Protein AF-A0A2T0VNR3-F1 (afdb_monomer_lite)

Foldseek 3Di:
DVVVVVVVVPPPPPDPVNVVVVVVVVVVVVVCVVCVCVVPVVVVVVVVVVCVVPVDPVVCCVQVALPHDPVSVVVVVVVVCVVVPDDPPVVVVVVVVCVVVLRPLPDPDDDDDDPDPVLCVVQVAPAPPWDDDPSHTDDHNDDDRSVRVSVVVVD

Structure (mmCIF, N/CA/C/O backbone):
data_AF-A0A2T0VNR3-F1
#
_entry.id   AF-A0A2T0VNR3-F1
#
loop_
_atom_site.group_PDB
_atom_site.id
_atom_site.type_symbol
_atom_site.label_atom_id
_atom_site.label_alt_id
_atom_site.label_comp_id
_atom_site.label_asym_id
_atom_site.label_entity_id
_atom_site.label_seq_id
_atom_site.pdbx_PDB_ins_code
_atom_site.Cartn_x
_atom_site.Cartn_y
_atom_site.Cartn_z
_atom_site.occupancy
_atom_site.B_iso_or_equiv
_atom_site.auth_seq_id
_atom_site.auth_comp_id
_atom_site.auth_asym_id
_atom_site.auth_atom_id
_atom_site.pdbx_PDB_model_num
ATOM 1 N N . MET A 1 1 ? 11.657 0.273 -37.981 1.00 70.56 1 MET A N 1
ATOM 2 C CA . MET A 1 1 ? 12.970 -0.301 -38.361 1.00 70.56 1 MET A CA 1
ATOM 3 C C . MET A 1 1 ? 13.975 0.768 -38.789 1.00 70.56 1 MET A C 1
ATOM 5 O O . MET A 1 1 ? 15.010 0.861 -38.147 1.00 70.56 1 MET A O 1
ATOM 9 N N . VAL A 1 2 ? 13.664 1.631 -39.768 1.00 85.56 2 VAL A N 1
ATOM 10 C CA . VAL A 1 2 ? 14.586 2.692 -40.245 1.00 85.56 2 VAL A CA 1
ATOM 11 C C . VAL A 1 2 ? 15.002 3.688 -39.149 1.00 85.56 2 VAL A C 1
ATOM 13 O O . VAL A 1 2 ? 16.172 4.033 -39.055 1.00 85.56 2 VAL A O 1
ATOM 16 N N . GLY A 1 3 ? 14.084 4.092 -38.261 1.00 84.69 3 GLY A N 1
ATOM 17 C CA . GLY A 1 3 ? 14.415 5.005 -37.154 1.00 84.69 3 GLY A CA 1
ATOM 18 C C . GLY A 1 3 ? 15.414 4.428 -36.141 1.00 84.69 3 GLY A C 1
ATOM 19 O O . GLY A 1 3 ? 16.307 5.135 -35.694 1.00 84.69 3 GLY A O 1
ATOM 20 N N . ILE A 1 4 ? 15.319 3.128 -35.836 1.00 84.38 4 ILE A N 1
ATOM 21 C CA . ILE A 1 4 ? 16.267 2.431 -34.946 1.00 84.38 4 ILE A CA 1
ATOM 22 C C . ILE A 1 4 ? 17.640 2.329 -35.623 1.00 84.38 4 ILE A C 1
ATOM 24 O O . ILE A 1 4 ? 18.663 2.541 -34.982 1.00 84.38 4 ILE A O 1
ATOM 28 N N . PHE A 1 5 ? 17.657 2.070 -36.933 1.00 84.44 5 PHE A N 1
ATOM 29 C CA . PHE A 1 5 ? 18.885 2.012 -37.723 1.00 84.44 5 PHE A CA 1
ATOM 30 C C . PHE A 1 5 ? 19.609 3.367 -37.777 1.00 84.44 5 PHE A C 1
ATOM 32 O O . PHE A 1 5 ? 20.809 3.425 -37.533 1.00 84.44 5 PHE A O 1
ATOM 39 N N . LEU A 1 6 ? 18.884 4.466 -38.018 1.00 83.62 6 LEU A N 1
ATOM 40 C CA . LEU A 1 6 ? 19.458 5.818 -38.014 1.00 83.62 6 LEU A CA 1
ATOM 41 C C . LEU A 1 6 ? 19.982 6.225 -36.634 1.00 83.62 6 LEU A C 1
ATOM 43 O O . LEU A 1 6 ? 21.025 6.863 -36.547 1.00 83.62 6 LEU A O 1
ATOM 47 N N . LEU A 1 7 ? 19.291 5.827 -35.565 1.00 81.81 7 LEU A N 1
ATOM 48 C CA . LEU A 1 7 ? 19.708 6.112 -34.195 1.00 81.81 7 LEU A CA 1
ATOM 49 C C . LEU A 1 7 ? 21.007 5.385 -33.821 1.00 81.81 7 LEU A C 1
ATOM 51 O O . LEU A 1 7 ? 21.867 5.985 -33.188 1.00 81.81 7 LEU A O 1
ATOM 55 N N . ILE A 1 8 ? 21.179 4.129 -34.251 1.00 78.31 8 ILE A N 1
ATOM 56 C CA . ILE A 1 8 ? 22.433 3.376 -34.070 1.00 78.31 8 ILE A CA 1
ATOM 57 C C . ILE A 1 8 ? 23.551 3.955 -34.949 1.00 78.31 8 ILE A C 1
ATOM 59 O O . ILE A 1 8 ? 24.684 4.060 -34.494 1.00 78.31 8 ILE A O 1
ATOM 63 N N . TYR A 1 9 ? 23.241 4.370 -36.180 1.00 79.38 9 TYR A N 1
ATOM 64 C CA . TYR A 1 9 ? 24.220 4.949 -37.105 1.00 79.38 9 TYR A CA 1
ATOM 65 C C . TYR A 1 9 ? 24.749 6.319 -36.646 1.00 79.38 9 TYR A C 1
ATOM 67 O O . TYR A 1 9 ? 25.930 6.608 -36.802 1.00 79.38 9 TYR A O 1
ATOM 75 N N . PHE A 1 10 ? 23.891 7.162 -36.060 1.00 79.19 10 PHE A N 1
ATOM 76 C CA . PHE A 1 10 ? 24.286 8.456 -35.487 1.00 79.19 10 PHE A CA 1
ATOM 77 C C . PHE A 1 10 ? 24.849 8.359 -34.065 1.00 79.19 10 PHE A C 1
ATOM 79 O O . PHE A 1 10 ? 25.271 9.373 -33.505 1.00 79.19 10 PHE A O 1
ATOM 86 N N . LEU A 1 11 ? 24.863 7.167 -33.465 1.00 75.75 11 LEU A N 1
ATOM 87 C CA . LEU A 1 11 ? 25.447 6.968 -32.150 1.00 75.75 11 LEU A CA 1
ATOM 88 C C . LEU A 1 11 ? 26.980 7.066 -32.275 1.00 75.75 11 LEU A C 1
ATOM 90 O O . LEU A 1 11 ? 27.561 6.301 -33.045 1.00 75.75 11 LEU A O 1
ATOM 94 N N . PRO A 1 12 ? 27.662 7.965 -31.537 1.00 71.88 12 PRO A N 1
ATOM 95 C CA . PRO A 1 12 ? 29.114 8.154 -31.617 1.00 71.88 12 PRO A CA 1
ATOM 96 C C . PRO A 1 12 ? 29.876 7.040 -30.873 1.00 71.88 12 PRO A C 1
ATOM 98 O O . PRO A 1 12 ? 30.734 7.305 -30.024 1.00 71.88 12 PRO A O 1
ATOM 101 N N . ALA A 1 13 ? 29.531 5.787 -31.176 1.00 64.69 13 ALA A N 1
ATOM 102 C CA . ALA A 1 13 ? 30.180 4.585 -30.677 1.00 64.69 13 ALA A CA 1
ATOM 103 C C . ALA A 1 13 ? 31.635 4.545 -31.170 1.00 64.69 13 ALA A C 1
ATOM 105 O O . ALA A 1 13 ? 31.892 4.720 -32.362 1.00 64.69 13 ALA A O 1
ATOM 106 N N . GLY A 1 14 ? 32.591 4.361 -30.253 1.00 68.44 14 GLY A N 1
ATOM 107 C CA . GLY A 1 14 ? 34.026 4.398 -30.559 1.00 68.44 14 GLY A CA 1
ATOM 108 C C . GLY A 1 14 ? 34.701 5.758 -30.344 1.00 68.44 14 GLY A C 1
ATOM 109 O O . GLY A 1 14 ? 35.900 5.897 -30.588 1.00 68.44 14 GLY A O 1
ATOM 110 N N . THR A 1 15 ? 33.973 6.776 -29.869 1.00 74.69 15 THR A N 1
ATOM 111 C CA . THR A 1 15 ? 34.617 7.967 -29.300 1.00 74.69 15 THR A CA 1
ATOM 112 C C . THR A 1 15 ? 34.963 7.701 -27.838 1.00 74.69 15 THR A C 1
ATOM 114 O O . THR A 1 15 ? 34.107 7.283 -27.060 1.00 74.69 15 THR A O 1
ATOM 117 N N . ALA A 1 16 ? 36.193 8.027 -27.421 1.00 75.94 16 ALA A N 1
ATOM 118 C CA . ALA A 1 16 ? 36.640 7.816 -26.039 1.00 75.94 16 ALA A CA 1
ATOM 119 C C . ALA A 1 16 ? 35.690 8.443 -24.998 1.00 75.94 16 ALA A C 1
ATOM 121 O O . ALA A 1 16 ? 35.574 7.956 -23.881 1.00 75.94 16 ALA A O 1
ATOM 122 N N . ARG A 1 17 ? 34.971 9.514 -25.354 1.00 77.06 17 ARG A N 1
ATOM 123 C CA . ARG A 1 17 ? 33.990 10.159 -24.475 1.00 77.06 17 ARG A CA 1
ATOM 124 C C . ARG A 1 17 ? 32.708 9.337 -24.297 1.00 77.06 17 ARG A C 1
ATOM 126 O O . ARG A 1 17 ? 32.184 9.298 -23.188 1.00 77.06 17 ARG A O 1
ATOM 133 N N . PHE A 1 18 ? 32.200 8.713 -25.359 1.00 80.56 18 PHE A N 1
ATOM 134 C CA . PHE A 1 18 ? 30.985 7.899 -25.301 1.00 80.56 18 PHE A CA 1
ATOM 135 C C . PHE A 1 18 ? 31.250 6.570 -24.591 1.00 80.56 18 PHE A C 1
ATOM 137 O O . PHE A 1 18 ? 30.501 6.201 -23.690 1.00 80.56 18 PHE A O 1
ATOM 144 N N . ASP A 1 19 ? 32.369 5.918 -24.910 1.00 80.69 19 ASP A N 1
ATOM 145 C CA . ASP A 1 19 ? 32.725 4.628 -24.317 1.00 80.69 19 ASP A CA 1
ATOM 146 C C . ASP A 1 19 ? 32.965 4.755 -22.804 1.00 80.69 19 ASP A C 1
ATOM 148 O O . ASP A 1 19 ? 32.436 3.960 -22.028 1.00 80.69 19 ASP A O 1
ATOM 152 N N . ASN A 1 20 ? 33.664 5.810 -22.360 1.00 82.50 20 ASN A N 1
ATOM 153 C CA . ASN A 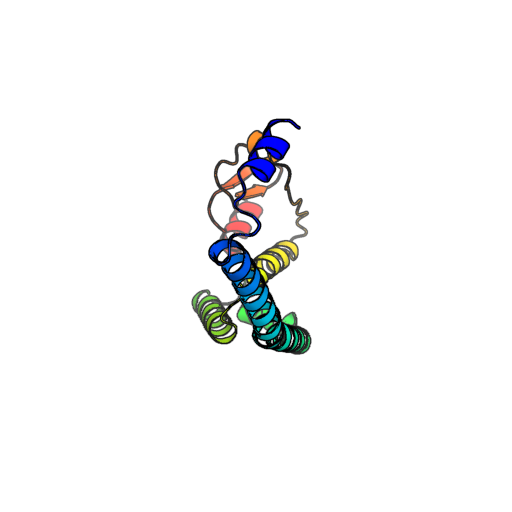1 20 ? 33.837 6.084 -20.930 1.00 82.50 20 ASN A CA 1
ATOM 154 C C . ASN A 1 20 ? 32.507 6.430 -20.238 1.00 82.50 20 ASN A C 1
ATOM 156 O O . ASN A 1 20 ? 32.267 5.953 -19.135 1.00 82.50 20 ASN A O 1
ATOM 160 N N . ALA A 1 21 ? 31.612 7.199 -20.870 1.00 82.31 21 ALA A N 1
ATOM 161 C CA . ALA A 1 21 ? 30.313 7.539 -20.278 1.00 82.31 21 ALA A CA 1
ATOM 162 C C . ALA A 1 21 ? 29.412 6.306 -20.079 1.00 82.31 21 ALA A C 1
ATOM 164 O O . ALA A 1 21 ? 28.747 6.182 -19.049 1.00 82.31 21 ALA A O 1
ATOM 165 N N . VAL A 1 22 ? 29.413 5.377 -21.041 1.00 84.88 22 VAL A N 1
ATOM 166 C CA . VAL A 1 22 ? 28.673 4.112 -20.934 1.00 84.88 22 VAL A CA 1
ATOM 167 C C . VAL A 1 22 ? 29.272 3.229 -19.837 1.00 84.88 22 VAL A C 1
ATOM 169 O O . VAL A 1 22 ? 28.529 2.690 -19.014 1.00 84.88 22 VAL A O 1
ATOM 172 N N . LEU A 1 23 ? 30.603 3.116 -19.775 1.00 84.69 23 LEU A N 1
ATOM 173 C CA . LEU A 1 23 ? 31.283 2.309 -18.760 1.00 84.69 23 LEU A CA 1
ATOM 174 C C . LEU A 1 23 ? 31.044 2.850 -17.341 1.00 84.69 23 LEU A C 1
ATOM 176 O O . LEU A 1 23 ? 30.742 2.077 -16.432 1.00 84.69 23 LEU A O 1
ATOM 180 N N . GLU A 1 24 ? 31.128 4.171 -17.157 1.00 85.00 24 GLU A N 1
ATOM 181 C CA . GLU A 1 24 ? 30.885 4.842 -15.876 1.00 85.00 24 GLU A CA 1
ATOM 182 C C . GLU A 1 24 ? 29.430 4.650 -15.422 1.00 85.00 24 GLU A C 1
ATOM 184 O O . GLU A 1 24 ? 29.177 4.329 -14.261 1.00 85.00 24 GLU A O 1
ATOM 189 N N . GLY A 1 25 ? 28.467 4.757 -16.347 1.00 85.62 25 GLY A N 1
ATOM 190 C CA . GLY A 1 25 ? 27.046 4.528 -16.070 1.00 85.62 25 GLY A CA 1
ATOM 191 C C . GLY A 1 25 ? 26.744 3.099 -15.607 1.00 85.62 25 GLY A C 1
ATOM 192 O O . GLY A 1 25 ? 26.002 2.893 -14.640 1.00 85.62 25 GLY A O 1
ATOM 193 N N . ILE A 1 26 ? 27.364 2.102 -16.243 1.00 85.44 26 ILE A N 1
ATOM 194 C CA . ILE A 1 26 ? 27.248 0.696 -15.831 1.00 85.44 26 ILE A CA 1
ATOM 195 C C . ILE A 1 26 ? 27.902 0.484 -14.458 1.00 85.44 26 ILE A C 1
ATOM 197 O O . ILE A 1 26 ? 27.324 -0.181 -13.597 1.00 85.44 26 ILE A O 1
ATOM 201 N N . ARG A 1 27 ? 29.072 1.087 -14.214 1.00 82.56 27 ARG A N 1
ATOM 202 C CA . ARG A 1 27 ? 29.806 0.965 -12.945 1.00 82.56 27 ARG A CA 1
ATOM 203 C C . ARG A 1 27 ? 29.054 1.599 -11.771 1.00 82.56 27 ARG A C 1
ATOM 205 O O . ARG A 1 27 ? 28.981 0.993 -10.704 1.00 82.56 27 ARG A O 1
ATOM 212 N N . LEU A 1 28 ? 28.433 2.759 -11.986 1.00 82.06 28 LEU A N 1
ATOM 213 C CA . LEU A 1 28 ? 27.539 3.421 -11.031 1.00 82.06 28 LEU A CA 1
ATOM 214 C C . LEU A 1 28 ? 26.312 2.568 -10.714 1.00 82.06 28 LEU A C 1
ATOM 216 O O . LEU A 1 28 ? 25.975 2.402 -9.546 1.00 82.06 28 LEU A O 1
ATOM 220 N N . THR A 1 29 ? 25.676 1.990 -11.736 1.00 82.06 29 THR A N 1
ATOM 221 C CA . THR A 1 29 ? 24.489 1.139 -11.556 1.00 82.06 29 THR A CA 1
ATOM 222 C C . THR A 1 29 ? 24.832 -0.137 -10.789 1.00 82.06 29 THR A C 1
ATOM 224 O O . THR A 1 29 ? 24.082 -0.541 -9.906 1.00 82.06 29 THR A O 1
ATOM 227 N N . HIS A 1 30 ? 25.983 -0.753 -11.073 1.00 83.00 30 HIS A N 1
ATOM 228 C CA . HIS A 1 30 ? 26.460 -1.931 -10.349 1.00 83.00 30 HIS A CA 1
ATOM 229 C C . HIS A 1 30 ? 26.781 -1.613 -8.883 1.00 83.00 30 HIS A C 1
ATOM 231 O O . HIS A 1 30 ? 26.332 -2.327 -7.989 1.00 83.00 30 HIS A O 1
ATOM 237 N N . CYS A 1 31 ? 27.509 -0.520 -8.630 1.00 73.56 31 CYS A N 1
ATOM 238 C CA . CYS A 1 31 ? 27.818 -0.056 -7.276 1.00 73.56 31 CYS A CA 1
ATOM 239 C C . CYS A 1 31 ? 26.531 0.253 -6.493 1.00 73.56 31 CYS A C 1
ATOM 241 O O . CYS A 1 31 ? 26.332 -0.248 -5.391 1.00 73.56 31 CYS A O 1
ATOM 243 N N . TYR A 1 32 ? 25.597 0.978 -7.114 1.00 76.38 32 TYR A N 1
ATOM 244 C CA . TYR A 1 32 ? 24.294 1.273 -6.528 1.00 76.38 32 TYR A CA 1
ATOM 245 C C . TYR A 1 32 ? 23.492 0.001 -6.240 1.00 76.38 32 TYR A C 1
ATOM 247 O O . TYR A 1 32 ? 22.938 -0.126 -5.159 1.00 76.38 32 TYR A O 1
ATOM 255 N N . ALA A 1 33 ? 23.443 -0.964 -7.161 1.00 76.25 33 ALA A N 1
ATOM 256 C CA . ALA A 1 33 ? 22.712 -2.211 -6.951 1.00 76.25 33 ALA A CA 1
ATOM 257 C C . ALA A 1 33 ? 23.297 -3.043 -5.798 1.00 76.25 33 ALA A C 1
ATOM 259 O O . ALA A 1 33 ? 22.533 -3.587 -5.002 1.00 76.25 33 ALA A O 1
ATOM 260 N N . GLN A 1 34 ? 24.627 -3.115 -5.666 1.00 79.88 34 GLN A N 1
ATOM 261 C CA . GLN A 1 34 ? 25.268 -3.816 -4.549 1.00 79.88 34 GLN A CA 1
ATOM 262 C C . GLN A 1 34 ? 24.960 -3.143 -3.207 1.00 79.88 34 GLN A C 1
ATOM 264 O O . GLN A 1 34 ? 24.519 -3.805 -2.269 1.00 79.88 34 GLN A O 1
ATOM 269 N N . GLU A 1 35 ? 25.133 -1.826 -3.135 1.00 78.62 35 GLU A N 1
ATOM 270 C CA . GLU A 1 35 ? 24.961 -1.058 -1.902 1.00 78.62 35 GLU A CA 1
ATOM 271 C C . GLU A 1 35 ? 23.472 -0.976 -1.498 1.00 78.62 35 GLU A C 1
ATOM 273 O O . GLU A 1 35 ? 23.107 -1.198 -0.344 1.00 78.62 35 GLU A O 1
ATOM 278 N N . HIS A 1 36 ? 22.575 -0.735 -2.461 1.00 77.19 36 HIS A N 1
ATOM 279 C CA . HIS A 1 36 ? 21.144 -0.521 -2.223 1.00 77.19 36 HIS A CA 1
ATOM 280 C C . HIS A 1 36 ? 20.400 -1.805 -1.832 1.00 77.19 36 HIS A C 1
ATOM 282 O O . HIS A 1 36 ? 19.509 -1.767 -0.981 1.00 77.19 36 HIS A O 1
ATOM 288 N N . VAL A 1 37 ? 20.774 -2.960 -2.397 1.00 76.75 37 VAL A N 1
ATOM 289 C CA . VAL A 1 37 ? 20.193 -4.250 -1.991 1.00 76.75 37 VAL A CA 1
ATOM 290 C C . VAL A 1 37 ? 20.594 -4.584 -0.554 1.00 76.75 37 VAL A C 1
ATOM 292 O O . VAL A 1 37 ? 19.750 -4.998 0.235 1.00 76.75 37 VAL A O 1
ATOM 295 N N . ILE A 1 38 ? 21.847 -4.347 -0.170 1.00 77.75 38 ILE A N 1
ATOM 296 C CA . ILE A 1 38 ? 22.326 -4.682 1.176 1.00 77.75 38 ILE A CA 1
ATOM 297 C C . ILE A 1 38 ? 21.754 -3.717 2.225 1.00 77.75 38 ILE A C 1
ATOM 299 O O . ILE A 1 38 ? 21.254 -4.162 3.258 1.00 77.75 38 ILE A O 1
ATOM 303 N N . LEU A 1 39 ? 21.772 -2.408 1.956 1.00 76.50 39 LEU A N 1
ATOM 304 C CA . LEU A 1 39 ? 21.372 -1.385 2.929 1.00 76.50 39 LEU A CA 1
ATOM 305 C C . LEU A 1 39 ? 19.859 -1.227 3.099 1.00 76.50 39 LEU A C 1
ATOM 307 O O . LEU A 1 39 ? 19.435 -0.712 4.129 1.00 76.50 39 LEU A O 1
ATOM 311 N N . CYS A 1 40 ? 19.038 -1.629 2.123 1.00 77.31 40 CYS A N 1
ATOM 312 C CA . CYS A 1 40 ? 17.586 -1.420 2.176 1.00 77.31 40 CYS A CA 1
ATOM 313 C C . CYS A 1 40 ? 16.803 -2.732 2.316 1.00 77.31 40 CYS A C 1
ATOM 315 O O . CYS A 1 40 ? 15.908 -2.836 3.155 1.00 77.31 40 CYS A O 1
ATOM 317 N N . LEU A 1 41 ? 17.155 -3.761 1.541 1.00 77.31 41 LEU A N 1
ATOM 318 C CA . LEU A 1 41 ? 16.373 -4.997 1.464 1.00 77.31 41 LEU A CA 1
ATOM 319 C C . LEU A 1 41 ? 16.529 -5.845 2.734 1.00 77.31 41 LEU A C 1
ATOM 321 O O . LEU A 1 41 ? 15.536 -6.308 3.292 1.00 77.31 41 LEU A O 1
ATOM 325 N N . LEU A 1 42 ? 17.760 -5.998 3.231 1.00 81.75 42 LEU A N 1
ATOM 326 C CA . LEU A 1 42 ? 18.047 -6.757 4.450 1.00 81.75 42 LEU A CA 1
ATOM 327 C C . LEU A 1 42 ? 17.348 -6.177 5.699 1.00 81.75 42 LEU A C 1
ATOM 329 O O . LEU A 1 42 ? 16.632 -6.933 6.364 1.00 81.75 42 LEU A O 1
ATOM 333 N N . PRO A 1 43 ? 17.466 -4.870 6.025 1.00 80.12 43 PRO A N 1
ATOM 334 C CA . PRO A 1 43 ? 16.729 -4.309 7.154 1.00 80.12 43 PRO A CA 1
ATOM 335 C C . PRO A 1 43 ? 15.216 -4.317 6.925 1.00 80.12 43 PRO A C 1
ATOM 337 O O . PRO A 1 43 ? 14.477 -4.591 7.866 1.00 80.12 43 PRO A O 1
ATOM 340 N N . ALA A 1 44 ? 14.731 -4.098 5.697 1.00 78.94 44 ALA A N 1
ATOM 341 C CA . ALA A 1 44 ? 13.298 -4.161 5.412 1.00 78.94 44 ALA A CA 1
ATOM 342 C C . ALA A 1 44 ? 12.708 -5.555 5.686 1.00 78.94 44 ALA A C 1
ATOM 344 O O . ALA A 1 44 ? 11.665 -5.655 6.332 1.00 78.94 44 ALA A O 1
ATOM 345 N N . PHE A 1 45 ? 13.377 -6.631 5.257 1.00 81.44 45 PHE A N 1
ATOM 346 C CA . PHE A 1 45 ? 12.926 -8.000 5.529 1.00 81.44 45 PHE A CA 1
ATOM 347 C C . PHE A 1 45 ? 13.024 -8.370 7.011 1.00 81.44 45 PHE A C 1
ATOM 349 O O . PHE A 1 45 ? 12.114 -9.015 7.535 1.00 81.44 45 PHE A O 1
ATOM 356 N N . LEU A 1 46 ? 14.075 -7.923 7.705 1.00 81.19 46 LEU A N 1
ATOM 357 C CA . LEU A 1 46 ? 14.220 -8.133 9.145 1.00 81.19 46 LEU A CA 1
ATOM 358 C C . LEU A 1 46 ? 13.091 -7.445 9.929 1.00 81.19 46 LEU A C 1
ATOM 360 O O . LEU A 1 46 ? 12.468 -8.060 10.794 1.00 81.19 46 LEU A O 1
ATOM 364 N N . ILE A 1 47 ? 12.785 -6.189 9.592 1.00 80.44 47 ILE A N 1
ATOM 365 C CA . ILE A 1 47 ? 11.706 -5.414 10.213 1.00 80.44 47 ILE A CA 1
ATOM 366 C C . ILE A 1 47 ? 10.346 -6.036 9.889 1.00 80.44 47 ILE A C 1
ATOM 368 O O . ILE A 1 47 ? 9.529 -6.209 10.789 1.00 80.44 47 ILE A O 1
ATOM 372 N N . ALA A 1 48 ? 10.103 -6.427 8.636 1.00 75.31 48 ALA A N 1
ATOM 373 C CA . ALA A 1 48 ? 8.860 -7.084 8.241 1.00 75.31 48 ALA A CA 1
ATOM 374 C C . ALA A 1 48 ? 8.645 -8.409 8.995 1.00 75.31 48 ALA A C 1
ATOM 376 O O . ALA A 1 48 ? 7.541 -8.670 9.472 1.00 75.31 48 ALA A O 1
ATOM 377 N N . GLY A 1 49 ? 9.702 -9.212 9.161 1.00 80.38 49 GLY A N 1
ATOM 378 C CA . GLY A 1 49 ? 9.669 -10.442 9.953 1.00 80.38 49 GLY A CA 1
ATOM 379 C C . GLY A 1 49 ? 9.396 -10.183 11.437 1.00 80.38 49 GLY A C 1
ATOM 380 O O . GLY A 1 49 ? 8.547 -10.845 12.031 1.00 80.38 49 GLY A O 1
ATOM 381 N N . ALA A 1 50 ? 10.045 -9.173 12.024 1.00 78.38 50 ALA A N 1
ATOM 382 C CA . ALA A 1 50 ? 9.787 -8.766 13.403 1.00 78.38 50 ALA A CA 1
ATOM 383 C C . ALA A 1 50 ? 8.337 -8.287 13.584 1.00 78.38 50 ALA A C 1
ATOM 385 O O . ALA A 1 50 ? 7.643 -8.731 14.494 1.00 78.38 50 ALA A O 1
ATOM 386 N N . MET A 1 51 ? 7.824 -7.449 12.684 1.00 74.62 51 MET A N 1
ATOM 387 C CA . MET A 1 51 ? 6.425 -7.025 12.728 1.00 74.62 51 MET A CA 1
ATOM 388 C C . MET A 1 51 ? 5.469 -8.215 12.603 1.00 74.62 51 MET A C 1
ATOM 390 O O . MET A 1 51 ? 4.513 -8.296 13.365 1.00 74.62 51 MET A O 1
ATOM 394 N N . ALA A 1 52 ? 5.728 -9.171 11.712 1.00 71.62 52 ALA A N 1
ATOM 395 C CA . ALA A 1 52 ? 4.889 -10.361 11.578 1.00 71.62 52 ALA A CA 1
ATOM 396 C C . ALA A 1 52 ? 4.863 -11.227 12.853 1.00 71.62 52 ALA A C 1
ATOM 398 O O . ALA A 1 52 ? 3.819 -11.786 13.184 1.00 71.62 52 ALA A O 1
ATOM 399 N N . ALA A 1 53 ? 5.978 -11.312 13.586 1.00 78.56 53 ALA A N 1
ATOM 400 C CA . ALA A 1 53 ? 6.060 -12.072 14.833 1.00 78.56 53 ALA A CA 1
ATOM 401 C C . ALA A 1 53 ? 5.428 -11.342 16.035 1.00 78.56 53 ALA A C 1
ATOM 403 O O . ALA A 1 53 ? 4.812 -11.980 16.887 1.00 78.56 53 ALA A O 1
ATOM 404 N N . TYR A 1 54 ? 5.571 -10.015 16.111 1.00 71.50 54 TYR A N 1
ATOM 405 C CA . TYR A 1 54 ? 5.155 -9.223 17.277 1.00 71.50 54 TYR A CA 1
ATOM 406 C C . TYR A 1 54 ? 3.767 -8.578 17.143 1.00 71.50 54 TYR A C 1
ATOM 408 O O . TYR A 1 54 ? 3.152 -8.234 18.154 1.00 71.50 54 TYR A O 1
ATOM 416 N N . LEU A 1 55 ? 3.230 -8.419 15.929 1.00 70.12 55 LEU A N 1
ATOM 417 C CA . LEU A 1 55 ? 1.937 -7.771 15.710 1.00 70.12 55 LEU A CA 1
ATOM 418 C C . LEU A 1 55 ? 0.788 -8.791 15.777 1.00 70.12 55 LEU A C 1
ATOM 420 O O . LEU A 1 55 ? 0.276 -9.279 14.768 1.00 70.12 55 LEU A O 1
ATOM 424 N N . SER A 1 56 ? 0.348 -9.104 16.997 1.00 67.25 56 SER A N 1
ATOM 425 C CA . SER A 1 56 ? -0.840 -9.933 17.210 1.00 67.25 56 SER A CA 1
ATOM 426 C C . SER A 1 56 ? -2.113 -9.166 16.825 1.00 67.25 56 SER A C 1
ATOM 428 O O . SER A 1 56 ? -2.272 -7.978 17.113 1.00 67.25 56 SER A O 1
ATOM 430 N N . GLN A 1 57 ? -3.061 -9.846 16.174 1.00 62.06 57 GLN A N 1
ATOM 431 C CA . GLN A 1 57 ? -4.327 -9.237 15.738 1.00 62.06 57 GLN A CA 1
ATOM 432 C C . GLN A 1 57 ? -5.118 -8.620 16.907 1.00 62.06 57 GLN A C 1
ATOM 434 O O . GLN A 1 57 ? -5.819 -7.630 16.717 1.00 62.06 57 GLN A O 1
ATOM 439 N N . GLY A 1 58 ? -4.959 -9.159 18.122 1.00 66.81 58 GLY A N 1
ATOM 440 C CA . GLY A 1 58 ? -5.569 -8.619 19.339 1.00 66.81 58 GLY A CA 1
ATOM 441 C C . GLY A 1 58 ? -5.003 -7.259 19.759 1.00 66.81 58 GLY A C 1
ATOM 442 O O . GLY A 1 58 ? -5.773 -6.367 20.107 1.00 66.81 58 GLY A O 1
ATOM 443 N N . ALA A 1 59 ? -3.685 -7.053 19.659 1.00 68.56 59 ALA A N 1
ATOM 444 C CA . ALA A 1 59 ? -3.062 -5.765 19.975 1.00 68.56 59 ALA A CA 1
ATOM 445 C C . ALA A 1 59 ? -3.480 -4.668 18.980 1.00 68.56 59 ALA A C 1
ATOM 447 O O . ALA A 1 59 ? -3.733 -3.530 19.374 1.00 68.56 59 ALA A O 1
ATOM 448 N N . VAL A 1 60 ? -3.637 -5.025 17.700 1.00 67.69 60 VAL A N 1
ATOM 449 C CA . VAL A 1 60 ? -4.149 -4.104 16.673 1.00 67.69 60 VAL A CA 1
ATOM 450 C C . VAL A 1 60 ? -5.586 -3.688 16.990 1.00 67.69 60 VAL A C 1
ATOM 452 O O . VAL A 1 60 ? -5.897 -2.505 16.934 1.00 67.69 60 VAL A O 1
ATOM 455 N N . MET A 1 61 ? -6.455 -4.615 17.399 1.00 67.81 61 MET A N 1
ATOM 456 C CA . MET A 1 61 ? -7.839 -4.272 17.753 1.00 67.81 61 MET A CA 1
ATOM 457 C C . MET A 1 61 ? -7.959 -3.481 19.065 1.00 67.81 61 MET A C 1
ATOM 459 O O . MET A 1 61 ? -8.918 -2.732 19.222 1.00 67.81 61 MET A O 1
ATOM 463 N N . HIS A 1 62 ? -6.999 -3.592 19.986 1.00 71.69 62 HIS A N 1
ATOM 464 C CA . HIS A 1 62 ? -7.004 -2.799 21.219 1.00 71.69 62 HIS A CA 1
ATOM 465 C C . HIS A 1 62 ? -6.661 -1.320 20.972 1.00 71.69 62 HIS A C 1
ATOM 467 O O . HIS A 1 62 ? -7.327 -0.438 21.508 1.00 71.69 62 HIS A O 1
ATOM 473 N N . TYR A 1 63 ? -5.655 -1.038 20.135 1.00 67.88 63 TYR A N 1
ATOM 474 C CA . TYR A 1 63 ? -5.169 0.331 19.905 1.00 67.88 63 TYR A CA 1
ATOM 475 C C . TYR A 1 63 ? -5.703 0.999 18.628 1.00 67.88 63 TYR A C 1
ATOM 477 O O . TYR A 1 63 ? -5.769 2.225 18.566 1.00 67.88 63 TYR A O 1
ATOM 485 N N . LEU A 1 64 ? -6.071 0.215 17.611 1.00 66.44 64 LEU A N 1
ATOM 486 C CA . LEU A 1 64 ? -6.591 0.672 16.311 1.00 66.44 64 LEU A CA 1
ATOM 487 C C . LEU A 1 64 ? -8.033 0.191 16.042 1.00 66.44 64 LEU A C 1
ATOM 489 O O . LEU A 1 64 ? -8.560 0.418 14.953 1.00 66.44 64 LEU A O 1
ATOM 493 N N . GLY A 1 65 ? -8.676 -0.490 16.995 1.00 64.38 65 GLY A N 1
ATOM 494 C CA . GLY A 1 65 ? -10.061 -0.941 16.850 1.00 64.38 65 GLY A CA 1
ATOM 495 C C . GLY A 1 65 ? -11.093 0.194 16.930 1.00 64.38 65 GLY A C 1
ATOM 496 O O . GLY A 1 65 ? -10.772 1.308 17.340 1.00 64.38 65 GLY A O 1
ATOM 497 N N . PRO A 1 66 ? -12.365 -0.090 16.600 1.00 63.50 66 PRO A N 1
ATOM 498 C CA . PRO A 1 66 ? -13.454 0.900 16.567 1.00 63.50 66 PRO A CA 1
ATOM 499 C C . PRO A 1 66 ? -13.803 1.506 17.933 1.00 63.50 66 PRO A C 1
ATOM 501 O O . PRO A 1 66 ? -14.455 2.541 17.996 1.00 63.50 66 PRO A O 1
ATOM 504 N N . ALA A 1 67 ? -13.405 0.854 19.028 1.00 64.75 67 ALA A N 1
ATOM 505 C CA . ALA A 1 67 ? -13.615 1.344 20.387 1.00 64.75 67 ALA A CA 1
ATOM 506 C C . ALA A 1 67 ? -12.444 2.208 20.902 1.00 64.75 67 ALA A C 1
ATOM 508 O O . ALA A 1 67 ? -12.531 2.757 22.000 1.00 64.75 67 ALA A O 1
ATOM 509 N N . ALA A 1 68 ? -11.344 2.322 20.145 1.00 69.44 68 ALA A N 1
ATOM 510 C CA . ALA A 1 68 ? -10.173 3.082 20.563 1.00 69.44 68 ALA A CA 1
ATOM 511 C C . ALA A 1 68 ? -10.377 4.590 20.317 1.00 69.44 68 ALA A C 1
ATOM 513 O O . ALA A 1 68 ? -10.827 4.993 19.240 1.00 69.44 68 ALA A O 1
ATOM 514 N N . PRO A 1 69 ? -10.023 5.463 21.277 1.00 71.38 69 PRO A N 1
ATOM 515 C CA . PRO A 1 69 ? -10.162 6.899 21.090 1.00 71.38 69 PRO A CA 1
ATOM 516 C C . PRO A 1 69 ? -9.230 7.395 19.974 1.00 71.38 69 PRO A C 1
ATOM 518 O O . PRO A 1 69 ? -8.025 7.135 19.979 1.00 71.38 69 PRO A O 1
ATOM 521 N N . LYS A 1 70 ? -9.792 8.180 19.044 1.00 66.94 70 LYS A N 1
ATOM 522 C CA . LYS A 1 70 ? -9.122 8.794 17.877 1.00 66.94 70 LYS A CA 1
ATOM 523 C C . LYS A 1 70 ? -7.703 9.334 18.142 1.00 66.94 70 LYS A C 1
ATOM 525 O O . LYS A 1 70 ? -6.820 9.031 17.339 1.00 66.94 70 LYS A O 1
ATOM 530 N N . PRO A 1 71 ? -7.425 10.079 19.234 1.00 75.38 71 PRO A N 1
ATOM 531 C CA . PRO A 1 71 ? -6.071 10.571 19.503 1.00 75.38 71 PRO A CA 1
ATOM 532 C C . PRO A 1 71 ? -5.054 9.461 19.809 1.00 75.38 71 PRO A C 1
ATOM 534 O O . PRO A 1 71 ? -3.891 9.597 19.441 1.00 75.38 71 PRO A O 1
ATOM 537 N N . VAL A 1 72 ? -5.466 8.351 20.429 1.00 77.94 72 VAL A N 1
ATOM 538 C CA . VAL A 1 72 ? -4.570 7.227 20.753 1.00 77.94 72 VAL A CA 1
ATOM 539 C C . VAL A 1 72 ? -4.231 6.435 19.495 1.00 77.94 72 VAL A C 1
ATOM 541 O O . VAL A 1 72 ? -3.059 6.153 19.249 1.00 77.94 72 VAL A O 1
ATOM 544 N N . ALA A 1 73 ? -5.227 6.163 18.650 1.00 70.50 73 ALA A N 1
ATOM 545 C CA . ALA A 1 73 ? -5.006 5.519 17.358 1.00 70.50 73 ALA A CA 1
ATOM 546 C C . ALA A 1 73 ? -4.097 6.373 16.454 1.00 70.50 73 ALA A C 1
ATOM 548 O O . ALA A 1 73 ? -3.165 5.856 15.837 1.00 70.50 73 ALA A O 1
ATOM 549 N N . PHE A 1 74 ? -4.316 7.693 16.424 1.00 75.62 74 PHE A N 1
ATOM 550 C CA . PHE A 1 74 ? -3.504 8.619 15.633 1.00 75.62 74 PHE A CA 1
ATOM 551 C C . PHE A 1 74 ? -2.074 8.764 16.170 1.00 75.62 74 PHE A C 1
ATOM 553 O O . PHE A 1 74 ? -1.117 8.765 15.391 1.00 75.62 74 PHE A O 1
ATOM 560 N N . GLY A 1 75 ? -1.910 8.838 17.494 1.00 79.62 75 GLY A N 1
ATOM 561 C CA . GLY A 1 75 ? -0.601 8.889 18.141 1.00 79.62 75 GLY A CA 1
ATOM 562 C C . GLY A 1 75 ? 0.200 7.619 17.879 1.00 79.62 75 GLY A C 1
ATOM 563 O O . GLY A 1 75 ? 1.346 7.686 17.441 1.00 79.62 75 GLY A O 1
ATOM 564 N N . MET A 1 76 ? -0.429 6.456 18.039 1.00 76.88 76 MET A N 1
ATOM 565 C CA . MET A 1 76 ? 0.232 5.176 17.811 1.00 76.88 76 MET A CA 1
ATOM 566 C C . MET A 1 76 ? 0.569 4.945 16.332 1.00 76.88 76 MET A C 1
ATOM 568 O O . MET A 1 76 ? 1.666 4.480 16.027 1.00 76.88 76 MET A O 1
ATOM 572 N N . ALA A 1 77 ? -0.308 5.342 15.405 1.00 71.12 77 ALA A N 1
ATOM 573 C CA . ALA A 1 77 ? -0.019 5.299 13.972 1.00 71.12 77 ALA A CA 1
ATOM 574 C C . ALA A 1 77 ? 1.143 6.231 13.584 1.00 71.12 77 ALA A C 1
ATOM 576 O O . ALA A 1 77 ? 2.000 5.851 12.786 1.00 71.12 77 ALA A O 1
ATOM 577 N N . SER A 1 78 ? 1.210 7.427 14.175 1.00 73.75 78 SER A N 1
ATOM 578 C CA . SER A 1 78 ? 2.276 8.400 13.908 1.00 73.75 78 SER A CA 1
ATOM 579 C C . SER A 1 78 ? 3.621 7.941 14.468 1.00 73.75 78 SER A C 1
ATOM 581 O O . SER A 1 78 ? 4.622 7.993 13.761 1.00 73.75 78 SER A O 1
ATOM 583 N N . VAL A 1 79 ? 3.646 7.421 15.698 1.00 76.56 79 VAL A N 1
ATOM 584 C CA . VAL A 1 79 ? 4.863 6.894 16.335 1.00 76.56 79 VAL A CA 1
ATOM 585 C C . VAL A 1 79 ? 5.349 5.630 15.624 1.00 76.56 79 VAL A C 1
ATOM 587 O O . VAL A 1 79 ? 6.536 5.509 15.344 1.00 76.56 79 VAL A O 1
ATOM 590 N N . SER A 1 80 ? 4.445 4.724 15.239 1.00 74.25 80 SER A N 1
ATOM 591 C CA . SER A 1 80 ? 4.801 3.532 14.459 1.00 74.25 80 SER A CA 1
ATOM 592 C C . SER A 1 80 ? 5.356 3.899 13.079 1.00 74.25 80 SER A C 1
ATOM 594 O O . SER A 1 80 ? 6.370 3.345 12.660 1.00 74.25 80 SER A O 1
ATOM 596 N N . ARG A 1 81 ? 4.765 4.892 12.400 1.00 68.44 81 ARG A N 1
ATOM 597 C CA . ARG A 1 81 ? 5.275 5.413 11.124 1.00 68.44 81 ARG A CA 1
ATOM 598 C C . ARG A 1 81 ? 6.628 6.106 11.279 1.00 68.44 81 ARG A C 1
ATOM 600 O O . ARG A 1 81 ? 7.475 5.954 10.409 1.00 68.44 81 ARG A O 1
ATOM 607 N N . MET A 1 82 ? 6.834 6.834 12.372 1.00 71.12 82 MET A N 1
ATOM 608 C CA . MET A 1 82 ? 8.112 7.469 12.693 1.00 71.12 82 MET A CA 1
ATOM 609 C C . MET A 1 82 ? 9.206 6.419 12.933 1.00 71.12 82 MET A C 1
ATOM 611 O O . MET A 1 82 ? 10.318 6.581 12.445 1.00 71.12 82 MET A O 1
ATOM 615 N N . LEU A 1 83 ? 8.881 5.323 13.630 1.00 67.31 83 LEU A N 1
ATOM 616 C CA . LEU A 1 83 ? 9.819 4.222 13.873 1.00 67.31 83 LEU A CA 1
ATOM 617 C C . LEU A 1 83 ? 10.115 3.384 12.618 1.00 67.31 83 LEU A C 1
ATOM 619 O O . LEU A 1 83 ? 11.205 2.833 12.510 1.00 67.31 83 LEU A O 1
ATOM 623 N N . LEU A 1 84 ? 9.164 3.264 11.684 1.00 65.19 84 LEU A N 1
ATOM 624 C CA . LEU A 1 84 ? 9.270 2.384 10.504 1.00 65.19 84 LEU A CA 1
ATOM 625 C C . LEU A 1 84 ? 9.547 3.123 9.182 1.00 65.19 84 LEU A C 1
ATOM 627 O O . LEU A 1 84 ? 9.649 2.487 8.137 1.00 65.19 84 LEU A O 1
ATOM 631 N N . ALA A 1 85 ? 9.639 4.451 9.252 1.00 59.34 85 ALA A N 1
ATOM 632 C CA . ALA A 1 85 ? 10.181 5.472 8.350 1.00 59.34 85 ALA A CA 1
ATOM 633 C C . ALA A 1 85 ? 10.085 5.383 6.806 1.00 59.34 85 ALA A C 1
ATOM 635 O O . ALA A 1 85 ? 10.294 6.425 6.195 1.00 59.34 85 ALA A O 1
ATOM 636 N N . VAL A 1 86 ? 9.785 4.274 6.112 1.00 55.75 86 VAL A N 1
ATOM 637 C CA . VAL A 1 86 ? 10.013 4.241 4.642 1.00 55.75 86 VAL A CA 1
ATOM 638 C C . VAL A 1 86 ? 8.896 3.642 3.788 1.00 55.75 86 VAL A C 1
ATOM 640 O O . VAL A 1 86 ? 8.771 4.013 2.624 1.00 55.75 86 VAL A O 1
ATOM 643 N N . CYS A 1 87 ? 8.014 2.787 4.295 1.00 57.91 87 CYS A N 1
ATOM 644 C CA . CYS A 1 87 ? 7.118 2.054 3.399 1.00 57.91 87 CYS A CA 1
ATOM 645 C C . CYS A 1 87 ? 5.639 2.436 3.581 1.00 57.91 87 CYS A C 1
ATOM 647 O O . CYS A 1 87 ? 4.884 1.829 4.337 1.00 57.91 87 CYS A O 1
ATOM 649 N N . SER A 1 88 ? 5.172 3.425 2.809 1.00 56.34 88 SER A N 1
ATOM 650 C CA . SER A 1 88 ? 3.733 3.700 2.619 1.00 56.34 88 SER A CA 1
ATOM 651 C C . SER A 1 88 ? 2.938 2.464 2.156 1.00 56.34 88 SER A C 1
ATOM 653 O O . SER A 1 88 ? 1.718 2.413 2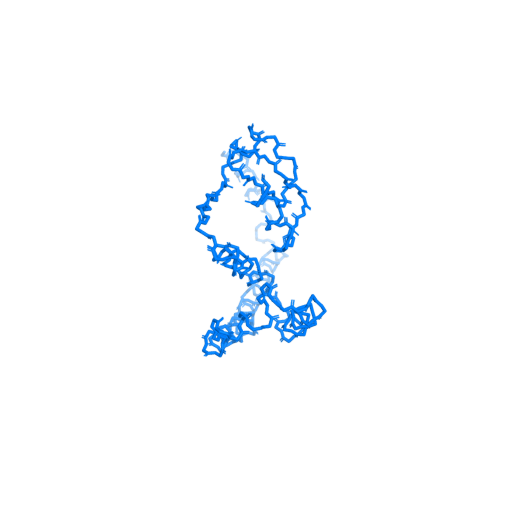.332 1.00 56.34 88 SER A O 1
ATOM 655 N N . CYS A 1 89 ? 3.620 1.442 1.628 1.00 59.31 89 CYS A N 1
ATOM 656 C CA . CYS A 1 89 ? 3.038 0.194 1.149 1.00 59.31 89 CYS A CA 1
ATOM 657 C C . CYS A 1 89 ? 2.531 -0.774 2.237 1.00 59.31 89 CYS A C 1
ATOM 659 O O . CYS A 1 89 ? 1.852 -1.729 1.876 1.00 59.31 89 CYS A O 1
ATOM 661 N N . THR A 1 90 ? 2.751 -0.536 3.538 1.00 58.38 90 THR A N 1
ATOM 662 C CA . THR A 1 90 ? 2.162 -1.369 4.619 1.00 58.38 90 THR A CA 1
ATOM 663 C C . THR A 1 90 ? 0.871 -0.796 5.210 1.00 58.38 90 THR A C 1
ATOM 665 O O . THR A 1 90 ? 0.021 -1.544 5.687 1.00 58.38 90 THR A O 1
ATOM 668 N N . VAL A 1 91 ? 0.660 0.518 5.115 1.00 60.56 91 VAL A N 1
ATOM 669 C CA . VAL A 1 91 ? -0.512 1.193 5.700 1.00 60.56 91 VAL A CA 1
ATOM 670 C C . VAL A 1 91 ? -1.783 0.930 4.884 1.00 60.56 91 VAL A C 1
ATOM 672 O O . VAL A 1 91 ? -2.835 0.634 5.446 1.00 60.56 91 VAL A O 1
ATOM 675 N N . LEU A 1 92 ? -1.684 0.969 3.553 1.00 59.78 92 LEU A N 1
ATOM 676 C CA . LEU A 1 92 ? -2.803 0.692 2.642 1.00 59.78 92 LEU A CA 1
ATOM 677 C C . LEU A 1 92 ? -3.391 -0.727 2.793 1.00 59.78 92 LEU A C 1
ATOM 679 O O . LEU A 1 92 ? -4.611 -0.835 2.943 1.00 59.78 92 LEU A O 1
ATOM 683 N N . PRO A 1 93 ? -2.593 -1.819 2.798 1.00 56.28 93 PRO A N 1
ATOM 684 C CA . PRO A 1 93 ? -3.138 -3.157 3.014 1.00 56.28 93 PRO A CA 1
ATOM 685 C C . PRO A 1 93 ? -3.644 -3.357 4.445 1.00 56.28 93 PRO A C 1
ATOM 687 O O . PRO A 1 93 ? -4.616 -4.087 4.628 1.00 56.28 93 PRO A O 1
ATOM 690 N N . LEU A 1 94 ? -3.059 -2.686 5.448 1.00 63.75 94 LEU A N 1
ATOM 691 C CA . LEU A 1 94 ? -3.546 -2.747 6.828 1.00 63.75 94 LEU A CA 1
ATOM 692 C C . LEU A 1 94 ? -4.949 -2.135 6.949 1.00 63.75 94 LEU A C 1
ATOM 694 O O . LEU A 1 94 ? -5.854 -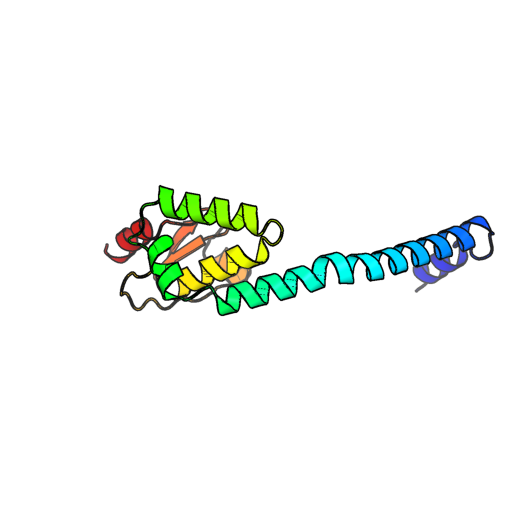2.792 7.457 1.00 63.75 94 LEU A O 1
ATOM 698 N N . PHE A 1 95 ? -5.163 -0.924 6.422 1.00 62.59 95 PHE A N 1
ATOM 699 C CA . PHE A 1 95 ? -6.491 -0.305 6.408 1.00 62.59 95 PHE A CA 1
ATOM 700 C C . PHE A 1 95 ? -7.482 -1.113 5.569 1.00 62.59 95 PHE A C 1
ATOM 702 O O . PHE A 1 95 ? -8.596 -1.341 6.027 1.00 62.59 95 PHE A O 1
ATOM 709 N N . GLY A 1 96 ? -7.072 -1.631 4.406 1.00 62.47 96 GLY A N 1
ATOM 710 C CA . GLY A 1 96 ? -7.900 -2.538 3.606 1.00 62.47 96 GLY A CA 1
ATOM 711 C C . GLY A 1 96 ? -8.267 -3.833 4.343 1.00 62.47 96 GLY A C 1
ATOM 712 O O . GLY A 1 96 ? -9.384 -4.323 4.201 1.00 62.47 96 GLY A O 1
ATOM 713 N N . GLY A 1 97 ? -7.365 -4.370 5.169 1.00 57.31 97 GLY A N 1
ATOM 714 C CA . GLY A 1 97 ? -7.602 -5.538 6.019 1.00 57.31 97 GLY A CA 1
ATOM 715 C C . GLY A 1 97 ? -8.545 -5.254 7.190 1.00 57.31 97 GLY A C 1
ATOM 716 O O . GLY A 1 97 ? -9.448 -6.047 7.450 1.00 57.31 97 GLY A O 1
ATOM 717 N N . ILE A 1 98 ? -8.387 -4.107 7.858 1.00 62.59 98 ILE A N 1
ATOM 718 C CA . ILE A 1 98 ? -9.295 -3.641 8.921 1.00 62.59 98 ILE A CA 1
ATOM 719 C C . ILE A 1 98 ? -10.700 -3.399 8.347 1.00 62.59 98 ILE A C 1
ATOM 721 O O . ILE A 1 98 ? -11.695 -3.791 8.956 1.00 62.59 98 ILE A O 1
ATOM 725 N N . TYR A 1 99 ? -10.781 -2.833 7.140 1.00 57.50 99 TYR A N 1
ATOM 726 C CA . TYR A 1 99 ? -12.036 -2.636 6.420 1.00 57.50 99 TYR A CA 1
ATOM 727 C C . TYR A 1 99 ? -12.686 -3.967 6.020 1.00 57.50 99 TYR A C 1
ATOM 729 O O . TYR A 1 99 ? -13.867 -4.170 6.278 1.00 57.50 99 TYR A O 1
ATOM 737 N N . ARG A 1 100 ? -11.905 -4.920 5.482 1.00 54.09 100 ARG A N 1
ATOM 738 C CA . ARG A 1 100 ? -12.367 -6.284 5.141 1.00 54.09 100 ARG A CA 1
ATOM 739 C C . ARG A 1 100 ? -12.902 -7.065 6.335 1.00 54.09 100 ARG A C 1
ATOM 741 O O . ARG A 1 100 ? -13.739 -7.937 6.155 1.00 54.09 100 ARG A O 1
ATOM 748 N N . ARG A 1 101 ? -12.422 -6.773 7.544 1.00 52.81 101 ARG A N 1
ATOM 749 C CA . ARG A 1 101 ? -12.933 -7.375 8.784 1.00 52.81 101 ARG A CA 1
ATOM 750 C C . ARG A 1 101 ? -14.051 -6.563 9.430 1.00 52.81 101 ARG A C 1
ATOM 752 O O . ARG A 1 101 ? -14.333 -6.739 10.613 1.00 52.81 101 ARG A O 1
ATOM 759 N N . GLY A 1 102 ? -14.666 -5.673 8.651 1.00 57.56 102 GLY A N 1
ATOM 760 C CA . GLY A 1 102 ? -15.836 -4.908 9.043 1.00 57.56 102 GLY A CA 1
ATOM 761 C C . GLY A 1 102 ? -15.579 -4.069 10.280 1.00 57.56 102 GLY A C 1
ATOM 762 O O . GLY A 1 102 ? -16.423 -4.089 11.157 1.00 57.56 102 GLY A O 1
ATOM 763 N N . ALA A 1 103 ? -14.403 -3.435 10.406 1.00 57.97 103 ALA A N 1
ATOM 764 C CA . ALA A 1 103 ? -14.046 -2.478 11.462 1.00 57.97 103 ALA A CA 1
ATOM 765 C C . ALA A 1 103 ? -14.586 -2.815 12.874 1.00 57.97 103 ALA A C 1
ATOM 767 O O . ALA A 1 103 ? -15.020 -1.920 13.588 1.00 57.97 103 ALA A O 1
ATOM 768 N N . GLY A 1 104 ? -14.608 -4.097 13.273 1.00 52.78 104 GLY A N 1
ATOM 769 C CA . GLY A 1 104 ? -15.162 -4.555 14.558 1.00 52.78 104 GLY A CA 1
ATOM 770 C C . GLY A 1 104 ? -16.655 -4.248 14.789 1.00 52.78 104 GLY A C 1
ATOM 771 O O . GLY A 1 104 ? -17.086 -4.184 15.935 1.00 52.78 104 GLY A O 1
ATOM 772 N N . LEU A 1 105 ? -17.435 -4.051 13.722 1.00 55.28 105 LEU A N 1
ATOM 773 C CA . LEU A 1 105 ? -18.840 -3.629 13.737 1.00 55.28 105 LEU A CA 1
ATOM 774 C C . LEU A 1 105 ? -19.835 -4.760 14.037 1.00 55.28 105 LEU A C 1
ATOM 776 O O . LEU A 1 105 ? -21.011 -4.482 14.253 1.00 55.28 105 LEU A O 1
ATOM 780 N N . GLY A 1 106 ? -19.394 -6.023 14.034 1.00 52.09 106 GLY A N 1
ATOM 781 C CA . GLY A 1 106 ? -20.274 -7.183 14.237 1.00 52.09 106 GLY A CA 1
ATOM 782 C C . GLY A 1 106 ? -21.276 -7.423 13.098 1.00 52.09 106 GLY A C 1
ATOM 783 O O . GLY A 1 106 ? -22.186 -8.230 13.255 1.00 52.09 106 GLY A O 1
ATOM 784 N N . LEU A 1 107 ? -21.116 -6.735 11.964 1.00 55.28 107 LEU A N 1
ATOM 785 C CA . LEU A 1 107 ? -21.964 -6.855 10.780 1.00 55.28 107 LEU A CA 1
ATOM 786 C C . LEU A 1 107 ? -21.276 -7.747 9.739 1.00 55.28 107 LEU A C 1
ATOM 788 O O . LEU A 1 107 ? -20.101 -7.551 9.425 1.00 55.28 107 LEU A O 1
ATOM 792 N N . THR A 1 108 ? -22.010 -8.710 9.182 1.00 55.41 108 THR A N 1
ATOM 793 C CA . THR A 1 108 ? -21.606 -9.457 7.985 1.00 55.41 108 THR A CA 1
ATOM 794 C C . THR A 1 108 ? -21.812 -8.570 6.762 1.00 55.41 108 THR A C 1
ATOM 796 O O . THR A 1 108 ? -22.882 -8.573 6.164 1.00 55.41 108 THR A O 1
ATOM 799 N N . VAL A 1 109 ? -20.803 -7.770 6.423 1.00 65.25 109 VAL A N 1
ATOM 800 C CA . VAL A 1 109 ? -20.764 -6.985 5.182 1.00 65.25 109 VAL A CA 1
ATOM 801 C C . VAL A 1 109 ? -19.971 -7.742 4.122 1.00 65.25 109 VAL A C 1
ATOM 803 O O . VAL A 1 109 ? -18.813 -8.102 4.340 1.00 65.25 109 VAL A O 1
ATOM 806 N N . GLU A 1 110 ? -20.594 -7.983 2.972 1.00 61.19 110 GLU A N 1
ATOM 807 C CA . GLU A 1 110 ? -19.920 -8.495 1.781 1.00 61.19 110 GLU A CA 1
ATOM 808 C C . GLU A 1 110 ? -19.233 -7.323 1.068 1.00 61.19 110 GLU A C 1
ATOM 810 O O . GLU A 1 110 ? -19.880 -6.370 0.643 1.00 61.19 110 GLU A O 1
ATOM 815 N N . ILE A 1 111 ? -17.898 -7.348 1.002 1.00 68.38 111 ILE A N 1
ATOM 816 C CA . ILE A 1 111 ? -17.110 -6.263 0.404 1.00 68.38 111 ILE A CA 1
ATOM 817 C C . ILE A 1 111 ? -16.596 -6.710 -0.959 1.00 68.38 111 ILE A C 1
ATOM 819 O O . ILE A 1 111 ? -15.654 -7.502 -1.058 1.00 68.38 111 ILE A O 1
ATOM 823 N N . GLU A 1 112 ? -17.160 -6.125 -2.008 1.00 74.00 112 GLU A N 1
ATOM 824 C CA . GLU A 1 112 ? -16.666 -6.257 -3.372 1.00 74.00 112 GLU A CA 1
ATOM 825 C C . GLU A 1 112 ? -15.631 -5.160 -3.666 1.00 74.00 112 GLU A C 1
ATOM 827 O O . GLU A 1 112 ? -15.918 -3.962 -3.616 1.00 74.00 112 GLU A O 1
ATOM 832 N N . LYS A 1 113 ? -14.389 -5.554 -3.979 1.00 73.56 113 LYS A N 1
ATOM 833 C CA . LYS A 1 113 ? -13.366 -4.598 -4.422 1.00 73.56 113 LYS A CA 1
ATOM 834 C C . LYS A 1 113 ? -13.502 -4.379 -5.927 1.00 73.56 113 LYS A C 1
ATOM 836 O O . LYS A 1 113 ? -12.971 -5.163 -6.708 1.00 73.56 113 LYS A O 1
ATOM 841 N N . VAL A 1 114 ? -14.110 -3.264 -6.315 1.00 74.81 114 VAL A N 1
ATOM 842 C CA . VAL A 1 114 ? -14.151 -2.834 -7.716 1.00 74.81 114 VAL A CA 1
ATOM 843 C C . VAL A 1 114 ? -12.802 -2.215 -8.095 1.00 74.81 114 VAL A C 1
ATOM 845 O O . VAL A 1 114 ? -12.418 -1.165 -7.585 1.00 74.81 114 VAL A O 1
ATOM 848 N N . THR A 1 115 ? -12.047 -2.899 -8.955 1.00 77.94 115 THR A N 1
ATOM 849 C CA . THR A 1 115 ? -10.804 -2.377 -9.558 1.00 77.94 115 THR A CA 1
ATOM 850 C C . THR A 1 115 ? -10.963 -1.993 -11.022 1.00 77.94 115 THR A C 1
ATOM 852 O O . THR A 1 115 ? -10.056 -1.381 -11.581 1.00 77.94 115 THR A O 1
ATOM 855 N N . ASP A 1 116 ? -12.072 -2.385 -11.648 1.00 84.31 116 ASP A N 1
ATOM 856 C CA . ASP A 1 116 ? -12.348 -2.066 -13.042 1.00 84.31 116 ASP A CA 1
ATOM 857 C C . ASP A 1 116 ? -12.705 -0.582 -13.181 1.00 84.31 116 ASP A C 1
ATOM 859 O O . ASP A 1 116 ? -13.600 -0.078 -12.505 1.00 84.31 116 ASP A O 1
ATOM 863 N N . MET A 1 117 ? -11.970 0.127 -14.037 1.00 83.25 117 MET A N 1
ATOM 864 C CA . MET A 1 117 ? -12.125 1.570 -14.205 1.00 83.25 117 MET A CA 1
ATOM 865 C C . MET A 1 117 ? -13.471 1.936 -14.835 1.00 83.25 117 MET A C 1
ATOM 867 O O . MET A 1 117 ? -14.049 2.950 -14.454 1.00 83.25 117 MET A O 1
ATOM 871 N N . ASN A 1 118 ? -13.990 1.107 -15.744 1.00 87.06 118 ASN A N 1
ATOM 872 C CA . ASN A 1 118 ? -15.283 1.354 -16.375 1.00 87.06 118 ASN A CA 1
ATOM 873 C C . ASN A 1 118 ? -16.394 1.207 -15.334 1.00 87.06 118 ASN A C 1
ATOM 875 O O . ASN A 1 118 ? -17.207 2.108 -15.183 1.00 87.06 118 ASN A O 1
ATOM 879 N N . ALA A 1 119 ? -16.330 0.164 -14.499 1.00 83.25 119 ALA A N 1
ATOM 880 C CA . ALA A 1 119 ? -17.284 -0.027 -13.406 1.00 83.25 119 ALA A CA 1
ATOM 881 C C . ALA A 1 119 ? -17.253 1.101 -12.350 1.00 83.25 119 ALA A C 1
ATOM 883 O O . ALA A 1 11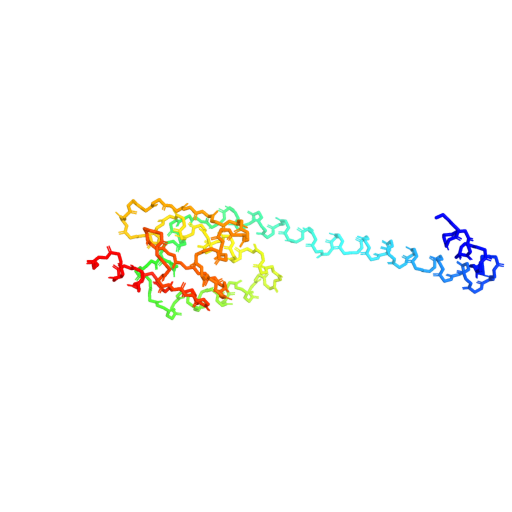9 ? -18.262 1.362 -11.696 1.00 83.25 119 ALA A O 1
ATOM 884 N N . ILE A 1 120 ? -16.109 1.770 -12.160 1.00 83.56 120 ILE A N 1
ATOM 885 C CA . ILE A 1 120 ? -15.977 2.938 -11.270 1.00 83.56 120 ILE A CA 1
ATOM 886 C C . ILE A 1 120 ? -16.645 4.172 -11.896 1.00 83.56 120 ILE A C 1
ATOM 888 O O . ILE A 1 120 ? -17.382 4.882 -11.210 1.00 83.56 120 ILE A O 1
ATOM 892 N N . ILE A 1 121 ? -16.413 4.406 -13.191 1.00 85.00 121 ILE A N 1
ATOM 893 C CA . ILE A 1 121 ? -16.985 5.536 -13.937 1.00 85.00 121 ILE A CA 1
ATOM 894 C C . ILE A 1 121 ? -18.503 5.378 -14.088 1.00 85.00 121 ILE A C 1
ATOM 896 O O . ILE A 1 121 ? -19.232 6.343 -13.872 1.00 85.00 121 ILE A O 1
ATOM 900 N N . ASP A 1 122 ? -18.986 4.166 -14.374 1.00 85.56 122 ASP A N 1
ATOM 901 C CA . ASP A 1 122 ? -20.416 3.856 -14.508 1.00 85.56 122 ASP A CA 1
ATOM 902 C C . ASP A 1 122 ? -21.182 4.087 -13.197 1.00 85.56 122 ASP A C 1
ATOM 904 O O . ASP A 1 122 ? -22.351 4.469 -13.208 1.00 85.56 122 ASP A O 1
ATOM 908 N N . LYS A 1 123 ? -20.506 3.914 -12.054 1.00 82.50 123 LYS A N 1
ATOM 909 C CA . LYS A 1 123 ? -21.037 4.238 -10.722 1.00 82.50 123 LYS A CA 1
ATOM 910 C C . LYS A 1 123 ? -20.924 5.727 -10.363 1.00 82.50 123 LYS A C 1
ATOM 912 O O . LYS A 1 123 ? -21.325 6.110 -9.270 1.00 82.50 123 LYS A O 1
ATOM 917 N N . GLY A 1 124 ? -20.399 6.569 -11.256 1.00 85.06 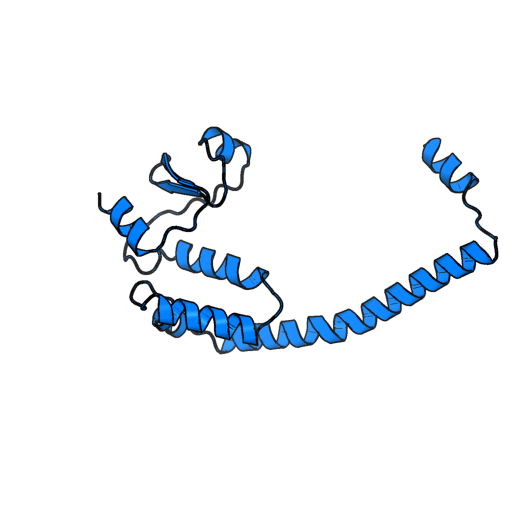124 GLY A N 1
ATOM 918 C CA . GLY A 1 124 ? -20.303 8.019 -11.070 1.00 85.06 124 GLY A CA 1
ATOM 919 C C . GLY A 1 124 ? -19.179 8.479 -10.140 1.00 85.06 124 GLY A C 1
ATOM 920 O O . GLY A 1 124 ? -19.162 9.645 -9.753 1.00 85.06 124 GLY A O 1
ATOM 921 N N . VAL A 1 125 ? -18.231 7.600 -9.796 1.00 82.75 125 VAL A N 1
ATOM 922 C CA . VAL A 1 125 ? -17.165 7.915 -8.838 1.00 82.75 125 VAL A CA 1
ATOM 923 C C . VAL A 1 125 ? -16.097 8.788 -9.490 1.00 82.75 125 VAL A C 1
ATOM 925 O O . VAL A 1 125 ? -15.311 8.323 -10.316 1.00 82.75 125 VAL A O 1
ATOM 928 N N . MET A 1 126 ? -16.005 10.047 -9.060 1.00 78.12 126 MET A N 1
ATOM 929 C CA . MET A 1 126 ? -15.057 11.017 -9.624 1.00 78.12 126 MET A CA 1
ATOM 930 C C . MET A 1 126 ? -13.769 11.136 -8.801 1.00 78.12 126 MET A C 1
ATOM 932 O O . MET A 1 126 ? -12.741 11.592 -9.309 1.00 78.12 126 MET A O 1
ATOM 936 N N . ARG A 1 127 ? -13.800 10.746 -7.516 1.00 77.69 127 ARG A N 1
ATOM 937 C CA . ARG A 1 127 ? -12.641 10.807 -6.608 1.00 77.69 127 ARG A CA 1
ATOM 938 C C . ARG A 1 127 ? -12.497 9.552 -5.751 1.00 77.69 127 ARG A C 1
ATOM 940 O O . ARG A 1 127 ? -13.320 9.265 -4.887 1.00 77.69 127 ARG A O 1
ATOM 947 N N . THR A 1 128 ? -11.372 8.858 -5.910 1.00 78.62 128 THR A N 1
ATOM 948 C CA . THR A 1 128 ? -10.978 7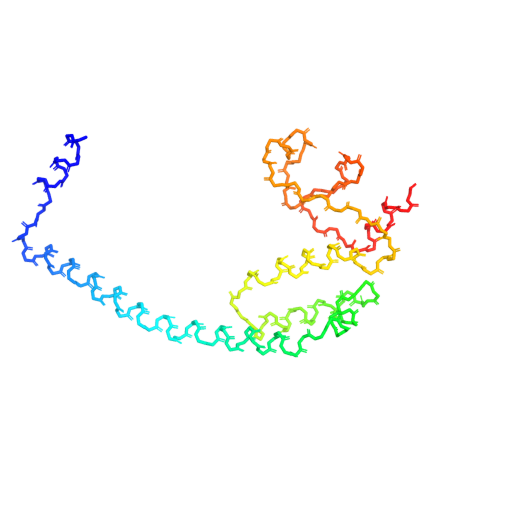.738 -5.044 1.00 78.62 128 THR A CA 1
ATOM 949 C C . THR A 1 128 ? -10.204 8.217 -3.810 1.00 78.62 128 THR A C 1
ATOM 951 O O . THR A 1 128 ? -9.399 9.144 -3.938 1.00 78.62 128 THR A O 1
ATOM 954 N N . PRO A 1 129 ? -10.339 7.561 -2.643 1.00 73.62 129 PRO A N 1
ATOM 955 C CA . PRO A 1 129 ? -11.158 6.372 -2.378 1.00 73.62 129 PRO A CA 1
ATOM 956 C C . PRO A 1 129 ? -12.655 6.696 -2.239 1.00 73.62 129 PRO A C 1
ATOM 958 O O . PRO A 1 129 ? -13.007 7.748 -1.710 1.00 73.62 129 PRO A O 1
ATOM 961 N N . ALA A 1 130 ? -13.509 5.776 -2.698 1.00 77.25 130 ALA A N 1
ATOM 962 C CA . ALA A 1 130 ? -14.963 5.872 -2.605 1.00 77.25 130 ALA A CA 1
ATOM 963 C C . ALA A 1 130 ? -15.566 4.603 -1.987 1.00 77.25 130 ALA A C 1
ATOM 965 O O . ALA A 1 130 ? -15.003 3.514 -2.123 1.00 77.25 130 ALA A O 1
ATOM 966 N N . LEU A 1 131 ? -16.693 4.762 -1.299 1.00 79.56 131 LEU A N 1
ATOM 967 C CA . LEU A 1 131 ? -17.451 3.698 -0.654 1.00 79.56 131 LEU A CA 1
ATOM 968 C C . LEU A 1 131 ? -18.897 3.763 -1.138 1.00 79.56 131 LEU A C 1
ATOM 970 O O . LEU A 1 131 ? -19.517 4.826 -1.085 1.00 79.56 131 LEU A O 1
ATOM 974 N N . GLY A 1 132 ? -19.422 2.616 -1.558 1.00 79.75 132 GLY A N 1
ATOM 975 C CA . GLY A 1 132 ? -20.839 2.437 -1.833 1.00 79.75 132 GLY A CA 1
ATOM 976 C C . GLY A 1 132 ? -21.440 1.321 -0.988 1.00 79.75 132 GLY A C 1
ATOM 977 O O . GLY A 1 132 ? -20.727 0.399 -0.590 1.00 79.75 132 GLY A O 1
ATOM 978 N N . VAL A 1 133 ? -22.737 1.423 -0.715 1.00 77.69 133 VAL A N 1
ATOM 979 C CA . VAL A 1 133 ? -23.550 0.416 -0.018 1.00 77.69 133 VAL A CA 1
ATOM 980 C C . VAL A 1 133 ? -24.702 0.067 -0.951 1.00 77.69 133 VAL A C 1
ATOM 982 O O . VAL A 1 133 ? -25.291 0.962 -1.548 1.00 77.69 133 VAL A O 1
ATOM 985 N N . ASP A 1 134 ? -24.944 -1.228 -1.164 1.00 75.75 134 ASP A N 1
ATOM 986 C CA . ASP A 1 134 ? -26.007 -1.737 -2.048 1.00 75.75 134 ASP A CA 1
ATOM 987 C C . ASP A 1 134 ? -25.998 -1.151 -3.477 1.00 75.75 134 ASP A C 1
ATOM 989 O O . ASP A 1 134 ? -27.025 -1.011 -4.135 1.00 75.75 134 ASP A O 1
ATOM 993 N N . GLY A 1 135 ? -24.803 -0.827 -3.985 1.00 76.81 135 GLY A N 1
ATOM 994 C CA . GLY A 1 135 ? -24.601 -0.304 -5.339 1.00 76.81 135 GLY A CA 1
ATOM 995 C C . GLY A 1 135 ? -24.676 1.221 -5.471 1.00 76.81 135 GLY A C 1
ATOM 996 O O . GLY A 1 135 ? -24.301 1.729 -6.526 1.00 76.81 135 GLY A O 1
ATOM 997 N N . GLU A 1 136 ? -25.059 1.948 -4.419 1.00 79.69 136 GLU A N 1
ATOM 998 C CA . GLU A 1 136 ? -25.107 3.415 -4.395 1.00 79.69 136 GLU A CA 1
ATOM 999 C C . GLU A 1 136 ? -23.850 4.008 -3.743 1.00 79.69 136 GLU A C 1
ATOM 1001 O O . GLU A 1 136 ? -23.375 3.516 -2.719 1.00 79.69 136 GLU A O 1
ATOM 1006 N N . VAL A 1 137 ? -23.287 5.071 -4.327 1.00 81.56 137 VAL A N 1
ATOM 1007 C CA . VAL A 1 137 ? -22.083 5.736 -3.805 1.00 81.56 137 VAL A CA 1
ATOM 1008 C C . VAL A 1 137 ? -22.460 6.711 -2.690 1.00 81.56 137 VAL A C 1
ATOM 1010 O O . VAL A 1 137 ? -23.103 7.727 -2.928 1.00 81.56 137 VAL A O 1
ATOM 1013 N N . ILE A 1 138 ? -22.007 6.429 -1.467 1.00 79.81 138 ILE A N 1
ATOM 1014 C CA . ILE A 1 138 ? -22.331 7.221 -0.269 1.00 79.81 138 ILE A CA 1
ATOM 1015 C C . ILE A 1 138 ? -21.196 8.159 0.158 1.00 79.81 138 ILE A C 1
ATOM 1017 O O . ILE A 1 138 ? -21.429 9.168 0.824 1.00 79.81 138 ILE A O 1
ATOM 1021 N N . VAL A 1 139 ? -19.945 7.834 -0.188 1.00 78.31 139 VAL A N 1
ATOM 1022 C CA . VAL A 1 139 ? -18.764 8.616 0.198 1.00 78.31 139 VAL A CA 1
ATOM 1023 C C . VAL A 1 139 ? -17.731 8.602 -0.925 1.00 78.31 139 VAL A C 1
ATOM 1025 O O . VAL A 1 139 ? -17.331 7.533 -1.370 1.00 78.31 139 VAL A O 1
ATOM 1028 N N . GLU A 1 140 ? -17.224 9.776 -1.309 1.00 79.81 140 GLU A N 1
ATOM 1029 C CA . GLU A 1 140 ? -16.136 9.935 -2.285 1.00 79.81 140 GLU A CA 1
ATOM 1030 C C . GLU A 1 140 ? -15.003 10.818 -1.754 1.00 79.81 140 GLU A C 1
ATOM 1032 O O . GLU A 1 140 ? -15.222 11.763 -0.993 1.00 79.81 140 GLU A O 1
ATOM 1037 N N . GLY A 1 141 ? -13.770 10.523 -2.174 1.00 69.50 141 GLY A N 1
ATOM 1038 C CA . GLY A 1 141 ? -12.579 11.327 -1.892 1.00 69.50 141 GLY A CA 1
ATOM 1039 C C . GLY A 1 141 ? -12.147 11.396 -0.422 1.00 69.50 141 GLY A C 1
ATOM 1040 O O . GLY A 1 141 ? -11.199 12.119 -0.113 1.00 69.50 141 GLY A O 1
ATOM 1041 N N . LYS A 1 142 ? -12.801 10.661 0.489 1.00 65.81 142 LYS A N 1
ATOM 1042 C CA . LYS A 1 142 ? -12.450 10.598 1.915 1.00 65.81 142 LYS A CA 1
ATOM 1043 C C . LYS A 1 142 ? -12.537 9.174 2.457 1.00 65.81 142 LYS A C 1
ATOM 1045 O O . LYS A 1 142 ? -13.416 8.400 2.092 1.00 65.81 142 LYS A O 1
ATOM 1050 N N . VAL A 1 143 ? -11.644 8.847 3.388 1.00 67.06 143 VAL A N 1
ATOM 1051 C CA . VAL A 1 143 ? -11.745 7.617 4.182 1.00 67.06 143 VAL A CA 1
ATOM 1052 C C . VAL A 1 143 ? -12.726 7.887 5.322 1.00 67.06 143 VAL A C 1
ATOM 1054 O O . VAL A 1 143 ? -12.393 8.614 6.258 1.00 67.06 143 VAL A O 1
ATOM 1057 N N . ALA A 1 144 ? -13.944 7.351 5.218 1.00 65.38 144 ALA A N 1
ATOM 1058 C CA . ALA A 1 144 ? -14.953 7.474 6.268 1.00 65.38 144 ALA A CA 1
ATOM 1059 C C . ALA A 1 144 ? -14.495 6.765 7.551 1.00 65.38 144 ALA A C 1
ATOM 1061 O O . ALA A 1 144 ? -13.908 5.681 7.510 1.00 65.38 144 ALA A O 1
ATOM 1062 N N . SER A 1 145 ? -14.764 7.388 8.698 1.00 64.12 145 SER A N 1
ATOM 1063 C CA . SER A 1 145 ? -14.469 6.782 10.002 1.00 64.12 145 SER A CA 1
ATOM 1064 C C . SER A 1 145 ? -15.420 5.615 10.293 1.00 64.12 145 SER A C 1
ATOM 1066 O O . SER A 1 145 ? -16.558 5.604 9.822 1.00 64.12 145 SER A O 1
ATOM 1068 N N . ALA A 1 146 ? -14.976 4.631 11.083 1.00 67.12 146 ALA A N 1
ATOM 1069 C CA . ALA A 1 146 ? -15.779 3.446 11.402 1.00 67.12 146 ALA A CA 1
ATOM 1070 C C . ALA A 1 146 ? -17.143 3.800 12.028 1.00 67.12 146 ALA A C 1
ATOM 1072 O O . ALA A 1 146 ? -18.132 3.113 11.778 1.00 67.12 146 ALA A O 1
ATOM 1073 N N . GLU A 1 147 ? -17.224 4.894 12.794 1.00 63.06 147 GLU A N 1
ATOM 1074 C CA . GLU A 1 147 ? -18.484 5.350 13.391 1.00 63.06 147 GLU A CA 1
ATOM 1075 C C . GLU A 1 147 ? -19.445 5.972 12.364 1.00 63.06 147 GLU A C 1
ATOM 1077 O O . GLU A 1 147 ? -20.660 5.845 12.495 1.00 63.06 147 GLU A O 1
ATOM 1082 N N . GLU A 1 148 ? -18.914 6.644 11.340 1.00 66.19 148 GLU A N 1
ATOM 1083 C CA . GLU A 1 148 ? -19.696 7.267 10.264 1.00 66.19 148 GLU A CA 1
ATOM 1084 C C . GLU A 1 148 ? -20.335 6.192 9.377 1.00 66.19 148 GLU A C 1
ATOM 1086 O O . GLU A 1 148 ? -21.520 6.266 9.065 1.00 66.19 148 GLU A O 1
ATOM 1091 N N . ILE A 1 149 ? -19.587 5.125 9.088 1.00 70.88 149 ILE A N 1
ATOM 1092 C CA . ILE A 1 149 ? -20.075 3.963 8.335 1.00 70.88 149 ILE A CA 1
ATOM 1093 C C . ILE A 1 149 ? -21.170 3.219 9.117 1.00 70.88 149 ILE A C 1
ATOM 1095 O O . ILE A 1 149 ? -22.182 2.844 8.535 1.00 70.88 149 ILE A O 1
ATOM 1099 N N . GLN A 1 150 ? -21.037 3.063 10.443 1.00 67.06 150 GLN A N 1
ATOM 1100 C CA . GLN A 1 150 ? -22.101 2.465 11.268 1.00 67.06 150 GLN A CA 1
ATOM 1101 C C . GLN A 1 150 ? -23.418 3.232 11.203 1.00 67.06 150 GLN A C 1
ATOM 1103 O O . GLN A 1 150 ? -24.478 2.618 11.260 1.00 67.06 150 GLN A O 1
ATOM 1108 N N . ARG A 1 151 ? -23.362 4.567 11.152 1.00 67.88 151 ARG A N 1
ATOM 1109 C CA . ARG A 1 151 ? -24.572 5.394 11.067 1.00 67.88 151 ARG A CA 1
ATOM 1110 C C . ARG A 1 151 ? -25.251 5.241 9.713 1.00 67.88 151 ARG A C 1
ATOM 1112 O O . ARG A 1 151 ? -26.470 5.213 9.677 1.00 67.88 151 ARG A O 1
ATOM 1119 N N . LEU A 1 152 ? -24.466 5.113 8.646 1.00 71.00 152 LEU A N 1
ATOM 1120 C CA . LEU A 1 152 ? -24.976 4.923 7.288 1.00 71.00 152 LEU A CA 1
ATOM 1121 C C . LEU A 1 152 ? -25.546 3.515 7.066 1.00 71.00 152 LEU A C 1
ATOM 1123 O O . LEU A 1 152 ? -26.494 3.375 6.314 1.00 71.00 152 LEU A O 1
ATOM 1127 N N . LEU A 1 153 ? -25.012 2.492 7.745 1.00 66.88 153 LEU A N 1
ATOM 1128 C CA . LEU A 1 153 ? -25.485 1.101 7.640 1.00 66.88 153 LEU A CA 1
ATOM 1129 C C . LEU A 1 153 ? -26.634 0.735 8.599 1.00 66.88 153 LEU A C 1
ATOM 1131 O O . LEU A 1 153 ? -27.211 -0.340 8.471 1.00 66.88 153 LEU A O 1
ATOM 1135 N N . LYS A 1 154 ? -26.917 1.560 9.615 1.00 65.00 154 LYS A N 1
ATOM 1136 C CA . LYS A 1 154 ? -28.035 1.358 10.561 1.00 65.00 154 LYS A CA 1
ATOM 1137 C C . LYS A 1 154 ? -29.259 2.231 10.249 1.00 65.00 154 LYS A C 1
ATOM 1139 O O . LYS A 1 154 ? -30.224 2.168 11.011 1.00 65.00 154 LYS A O 1
ATOM 1144 N N . ALA A 1 155 ? -29.175 3.077 9.225 1.00 56.25 155 ALA A N 1
ATOM 1145 C CA . ALA A 1 155 ? -30.284 3.878 8.711 1.00 56.25 155 ALA A CA 1
ATOM 1146 C C . ALA A 1 155 ? -31.059 3.069 7.667 1.00 56.25 155 ALA A C 1
ATOM 1148 O O . ALA A 1 155 ? -32.300 3.218 7.642 1.00 56.25 155 ALA A O 1
#

pLDDT: mean 72.59, std 9.04, range [52.09, 87.06]

Organism: NCBI:txid229007

Sequence (155 aa):
MVGIFLLIYFLPAGTARFDNAVLEGIRLTHCYAQEHVILCLLPAFLIAGAMAAYLSQGAVMHYLGPAAPKPVAFGMASVSRMLLAVCSCTVLPLFGGIYRRGAGLGLTVEIEKVTDMNAIIDKGVMRTPALGVDGEVIVEGKVASAEEIQRLLKA

Radius of gyration: 24.78 Å; chains: 1; bounding box: 67×23×62 Å

InterPro domains:
  IPR005524 Predicted permease DUF318 [PF03773] (25-111)
  IPR036249 Thioredoxin-like superfamily [SSF52833] (104-154)

Secondary structure (DSSP, 8-state):
-HHHHHHHHTS-TT-HHHHHHHHHHHHHHHHHHHHHIIIIIHHHHHHHHHHHHH--HHHHHHHHSTTS-HHHHHHHHHHHHHHHTT-TTTHHHHHHHHHHTGGG------------HHHHHHTT--SSSEEEETTEEEEESS---HHHHHHHH--